Protein AF-A0A662H6H8-F1 (afdb_monomer)

Radius of gyration: 11.81 Å; Cα contacts (8 Å, |Δi|>4): 37; chains: 1; bounding box: 27×18×30 Å

Sequence (45 aa):
MVDEKGERIPLTLVDWSEETGLIELVFLEVGVSTLKLGMKRPGER

Secondary structure (DSSP, 8-state):
---TTPPP----EEEEETTTTEEEE-----SHHHHHHHTPPTT--

Foldseek 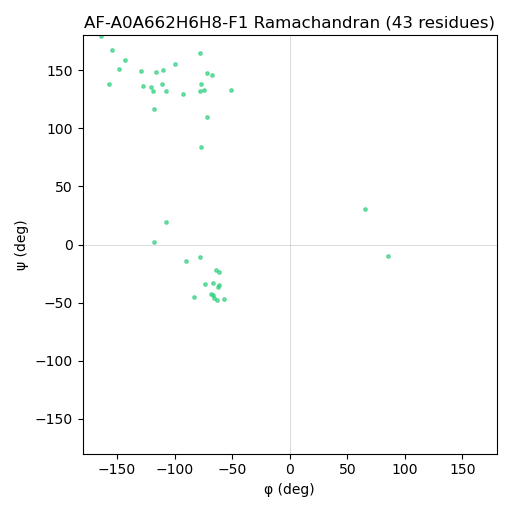3Di:
DLDPPDDDDDWDFPDADPVVRDTDTDDDDPDDRVVSVVPDDPPDD

pLDDT: mean 92.88, std 8.69, range [59.69, 98.44]

Structure (mmCIF, N/CA/C/O backbone):
data_AF-A0A662H6H8-F1
#
_entry.id   AF-A0A662H6H8-F1
#
loop_
_atom_site.group_PDB
_atom_site.id
_atom_site.type_symbol
_atom_site.label_atom_id
_atom_site.label_alt_id
_atom_site.label_comp_id
_atom_site.label_asym_id
_atom_site.label_entity_id
_atom_site.label_seq_id
_atom_site.pdbx_PDB_ins_code
_atom_site.Cartn_x
_atom_site.Cartn_y
_atom_site.Cartn_z
_atom_site.occupancy
_atom_site.B_iso_or_equiv
_atom_site.auth_seq_id
_atom_site.auth_comp_id
_atom_site.auth_asym_id
_atom_site.auth_atom_id
_atom_site.pdbx_PDB_model_num
ATOM 1 N N . MET A 1 1 ? 10.361 1.354 4.511 1.00 59.69 1 MET A N 1
ATOM 2 C CA . MET A 1 1 ? 10.363 2.088 3.236 1.00 59.69 1 MET A CA 1
ATOM 3 C C . MET A 1 1 ? 10.446 1.039 2.138 1.00 59.69 1 MET A C 1
ATOM 5 O O . MET A 1 1 ? 11.159 0.062 2.335 1.00 59.69 1 MET A O 1
ATOM 9 N N . VAL A 1 2 ? 9.698 1.158 1.034 1.00 67.94 2 VAL A N 1
ATOM 10 C CA . VAL A 1 2 ? 9.778 0.155 -0.056 1.00 67.94 2 VAL A CA 1
ATOM 11 C C . VAL A 1 2 ? 11.186 0.111 -0.656 1.00 67.94 2 VAL A C 1
ATOM 13 O O . VAL A 1 2 ? 11.678 -0.961 -0.985 1.00 67.94 2 VAL A O 1
ATOM 16 N N . ASP A 1 3 ? 11.848 1.265 -0.724 1.00 71.75 3 ASP A N 1
ATOM 17 C CA . ASP A 1 3 ? 13.218 1.436 -1.198 1.00 71.75 3 ASP A CA 1
ATOM 18 C C . ASP A 1 3 ? 13.770 2.740 -0.590 1.00 71.75 3 ASP A C 1
ATOM 20 O O . ASP A 1 3 ? 13.041 3.732 -0.548 1.00 71.75 3 ASP A O 1
ATOM 24 N N . GLU A 1 4 ? 15.019 2.768 -0.115 1.00 76.69 4 GLU A N 1
ATOM 25 C CA . GLU A 1 4 ? 15.653 3.995 0.410 1.00 76.69 4 GLU A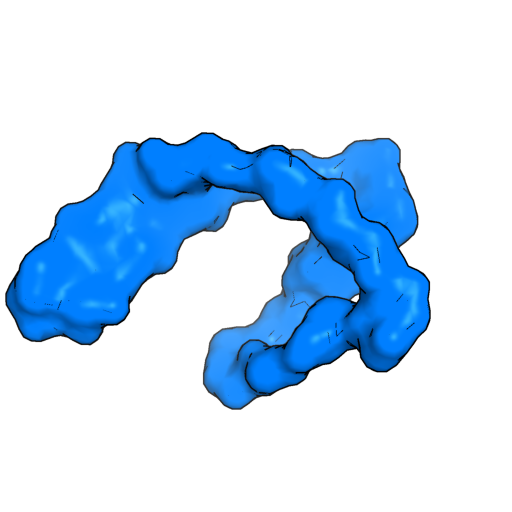 CA 1
ATOM 26 C C . GLU A 1 4 ? 15.774 5.097 -0.655 1.00 76.69 4 GLU A C 1
ATOM 28 O O . GLU A 1 4 ? 15.832 6.281 -0.326 1.00 76.69 4 GLU A O 1
ATOM 33 N N . LYS A 1 5 ? 15.773 4.717 -1.939 1.00 83.50 5 LYS A N 1
ATOM 34 C CA . LYS A 1 5 ? 15.746 5.629 -3.092 1.00 83.50 5 LYS A CA 1
ATOM 35 C C . LYS A 1 5 ? 14.384 5.634 -3.797 1.00 83.50 5 LYS A C 1
ATOM 37 O O . LYS A 1 5 ? 14.301 5.991 -4.970 1.00 83.50 5 LYS A O 1
ATOM 42 N N . GLY A 1 6 ? 13.331 5.187 -3.111 1.00 84.19 6 GLY A N 1
ATOM 43 C CA . GLY A 1 6 ? 11.992 5.049 -3.675 1.00 84.19 6 GLY A CA 1
ATOM 44 C C . GLY A 1 6 ? 11.335 6.385 -4.019 1.00 84.19 6 GLY A C 1
ATOM 45 O O . GLY A 1 6 ? 11.508 7.389 -3.328 1.00 84.19 6 GLY A O 1
ATOM 46 N N . GLU A 1 7 ? 10.539 6.382 -5.084 1.00 91.38 7 GLU A N 1
ATOM 47 C CA . GLU A 1 7 ? 9.680 7.509 -5.448 1.00 91.38 7 GLU A CA 1
ATOM 48 C C . GLU A 1 7 ? 8.405 7.558 -4.587 1.00 91.38 7 GLU A C 1
ATOM 50 O O . GLU A 1 7 ? 8.031 6.590 -3.918 1.00 91.38 7 GLU A O 1
ATOM 55 N N . ARG A 1 8 ? 7.708 8.699 -4.613 1.00 92.56 8 ARG A N 1
ATOM 56 C CA . ARG A 1 8 ? 6.389 8.849 -3.986 1.00 92.56 8 ARG A CA 1
ATOM 57 C C . ARG A 1 8 ? 5.304 8.544 -5.011 1.00 92.56 8 ARG A C 1
ATOM 59 O O . ARG A 1 8 ? 5.285 9.161 -6.071 1.00 92.56 8 ARG A O 1
ATOM 66 N N . ILE A 1 9 ? 4.366 7.675 -4.648 1.00 94.25 9 ILE A N 1
ATOM 67 C CA . ILE A 1 9 ? 3.177 7.373 -5.452 1.00 94.25 9 ILE A CA 1
ATOM 68 C C . ILE A 1 9 ? 1.906 7.707 -4.656 1.00 94.25 9 ILE A C 1
ATOM 70 O O . ILE A 1 9 ? 1.848 7.394 -3.463 1.00 94.25 9 ILE A O 1
ATOM 74 N N . PRO A 1 10 ? 0.900 8.367 -5.257 1.00 96.69 10 PRO A N 1
ATOM 75 C CA . PRO A 1 10 ? -0.396 8.548 -4.617 1.00 96.69 10 PRO A CA 1
ATOM 76 C C . PRO A 1 10 ? -1.206 7.246 -4.694 1.00 96.69 10 PRO A C 1
ATOM 78 O O . PRO A 1 10 ? -1.241 6.598 -5.738 1.00 96.69 10 PRO A O 1
ATOM 81 N N . LEU A 1 11 ? -1.877 6.886 -3.600 1.00 97.44 11 LEU A N 1
ATOM 82 C CA . LEU A 1 11 ? -2.830 5.777 -3.529 1.00 97.44 11 LEU A CA 1
ATOM 83 C C . LEU A 1 11 ? -4.132 6.275 -2.901 1.00 97.44 11 LEU A C 1
ATOM 85 O O . LEU A 1 11 ? -4.116 7.178 -2.062 1.00 97.44 11 LEU A O 1
ATOM 89 N N . THR A 1 12 ? -5.250 5.684 -3.307 1.00 98.06 12 THR A N 1
ATOM 90 C CA . THR A 1 12 ? -6.563 5.993 -2.739 1.00 98.06 12 THR A CA 1
ATOM 91 C C . THR A 1 12 ? -6.721 5.294 -1.391 1.00 98.06 12 THR A C 1
ATOM 93 O O . THR A 1 12 ? -6.472 4.094 -1.291 1.00 98.06 12 THR A O 1
ATOM 96 N N . LEU A 1 13 ? -7.165 6.037 -0.374 1.00 97.56 13 LEU A N 1
ATOM 97 C CA . LEU A 1 13 ? -7.649 5.470 0.884 1.00 97.56 13 LEU A CA 1
ATOM 98 C C . LEU A 1 13 ? -9.001 4.805 0.622 1.00 97.56 13 LEU A C 1
ATOM 100 O O . LEU A 1 13 ? -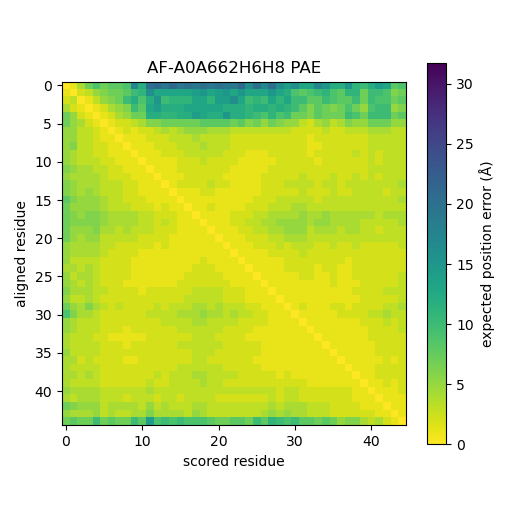9.969 5.504 0.327 1.00 97.56 13 LEU A O 1
ATOM 104 N N . VAL A 1 14 ? -9.040 3.475 0.668 1.00 98.06 14 VAL A N 1
ATOM 105 C CA . VAL A 1 14 ? -10.253 2.711 0.349 1.00 98.06 14 VAL A CA 1
ATOM 106 C C . VAL A 1 14 ? -11.169 2.639 1.562 1.00 98.06 14 VAL A C 1
ATOM 108 O O . VAL A 1 14 ? -12.364 2.884 1.426 1.00 98.06 14 VAL A O 1
ATOM 111 N N . ASP A 1 15 ? -10.598 2.359 2.732 1.00 98.44 15 ASP A N 1
ATOM 112 C CA . ASP A 1 15 ? -11.319 2.312 4.003 1.00 98.44 15 ASP A CA 1
ATOM 113 C C . ASP A 1 15 ? -10.376 2.602 5.184 1.00 98.44 15 ASP A C 1
ATOM 115 O O . ASP A 1 15 ? -9.146 2.605 5.034 1.00 98.44 15 ASP A O 1
ATOM 119 N N . TRP A 1 16 ? -10.939 2.851 6.364 1.00 98.25 16 TRP A N 1
ATOM 120 C CA . TRP A 1 16 ? -10.202 2.967 7.617 1.00 98.25 16 TRP A CA 1
ATOM 121 C C . TRP A 1 16 ? -11.031 2.494 8.814 1.00 98.25 16 TRP A C 1
ATOM 123 O O . TRP A 1 16 ? -12.249 2.631 8.858 1.00 98.25 16 TRP A O 1
ATOM 133 N N . SER A 1 17 ? -10.341 1.989 9.836 1.00 98.38 17 SER A N 1
ATOM 134 C CA . SER A 1 17 ? -10.937 1.637 11.125 1.00 98.38 17 SER A CA 1
ATOM 135 C C . SER A 1 17 ? -10.318 2.476 12.232 1.00 98.38 17 SER A C 1
ATOM 137 O O . SER A 1 17 ? -9.122 2.369 12.516 1.00 98.38 17 SER A O 1
ATOM 139 N N . GLU A 1 18 ? -11.143 3.304 12.875 1.00 97.62 18 GLU A N 1
ATOM 140 C CA . GLU A 1 18 ? -10.729 4.102 14.035 1.00 97.62 18 GLU A CA 1
ATOM 141 C C . GLU A 1 18 ? -10.413 3.225 15.252 1.00 97.62 18 GLU A C 1
ATOM 143 O O . GLU A 1 18 ? -9.498 3.538 16.009 1.00 97.62 18 GLU A O 1
ATOM 148 N N . GLU A 1 19 ? -11.119 2.102 15.414 1.00 98.25 19 GLU A N 1
ATOM 149 C CA . GLU A 1 19 ? -10.918 1.176 16.533 1.00 98.25 19 GLU A CA 1
ATOM 150 C C . GLU A 1 19 ? -9.541 0.507 16.472 1.00 98.25 19 GLU A C 1
ATOM 152 O O . GLU A 1 19 ? -8.827 0.449 17.474 1.00 98.25 19 GLU A O 1
ATOM 157 N N . THR A 1 20 ? -9.141 0.020 15.294 1.00 97.94 20 THR A N 1
ATOM 158 C CA . THR A 1 20 ? -7.848 -0.661 15.127 1.00 97.94 20 THR A CA 1
ATOM 159 C C . THR A 1 20 ? -6.718 0.294 14.746 1.00 97.94 20 THR A C 1
ATOM 161 O O . THR A 1 20 ? -5.553 -0.098 14.787 1.00 97.94 20 THR A O 1
ATOM 164 N N . GLY A 1 21 ? -7.039 1.523 14.327 1.00 97.69 21 GLY A N 1
A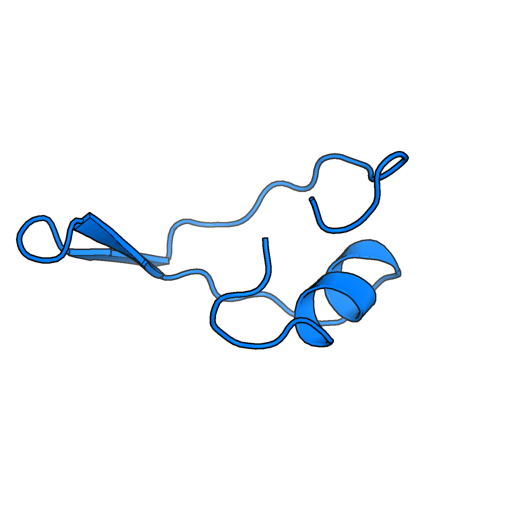TOM 165 C CA . GLY A 1 21 ? -6.078 2.491 13.796 1.00 97.69 21 GLY A CA 1
ATOM 166 C C . GLY A 1 21 ? -5.443 2.054 12.471 1.00 97.69 21 GLY A C 1
ATOM 167 O O . GLY A 1 21 ? -4.282 2.374 12.214 1.00 97.69 21 GLY A O 1
ATOM 168 N N . LEU A 1 22 ? -6.169 1.283 11.651 1.00 97.69 22 LEU A N 1
ATOM 169 C CA . LEU A 1 22 ? -5.672 0.735 10.382 1.00 97.69 22 LEU A CA 1
ATOM 170 C C . LEU A 1 22 ? -6.356 1.402 9.189 1.00 97.69 22 LEU A C 1
ATOM 172 O O . LEU A 1 22 ? -7.518 1.794 9.271 1.00 97.69 22 LEU A O 1
ATOM 176 N N . ILE A 1 23 ? -5.629 1.486 8.075 1.00 98.00 23 ILE A N 1
ATOM 177 C CA . ILE A 1 23 ? -6.156 1.915 6.777 1.00 98.00 23 ILE A CA 1
ATOM 178 C C . ILE A 1 23 ? -6.061 0.774 5.770 1.00 98.00 23 ILE A C 1
ATOM 180 O O . ILE A 1 23 ? -5.112 -0.013 5.815 1.00 98.00 23 ILE A O 1
ATOM 184 N N . GLU A 1 24 ? -7.004 0.726 4.837 1.00 97.88 24 GLU A N 1
ATOM 185 C CA . GLU A 1 24 ? -6.990 -0.201 3.712 1.00 97.88 24 GLU A CA 1
ATOM 186 C C . GLU A 1 24 ? -6.659 0.535 2.412 1.00 97.88 24 GLU A C 1
ATOM 188 O O . GLU A 1 24 ? -7.209 1.594 2.092 1.00 97.88 24 GLU A O 1
ATOM 193 N N . LEU A 1 25 ? -5.727 -0.044 1.657 1.00 97.88 25 LEU A N 1
ATOM 194 C CA . LEU A 1 25 ? -5.283 0.444 0.360 1.00 97.88 25 LEU A CA 1
ATOM 195 C C . LEU A 1 25 ? -5.384 -0.701 -0.645 1.00 97.88 25 LEU A C 1
ATOM 197 O O . LEU A 1 25 ? -4.930 -1.810 -0.370 1.00 97.88 25 LEU A O 1
ATOM 201 N N . VAL A 1 26 ? -5.900 -0.406 -1.836 1.00 97.75 26 VAL A N 1
ATOM 202 C CA . VAL A 1 26 ? -5.907 -1.332 -2.975 1.00 97.75 26 VAL A CA 1
ATOM 203 C C . VAL A 1 26 ? -5.109 -0.704 -4.111 1.00 97.75 26 VAL A C 1
ATOM 205 O O . VAL A 1 26 ? -5.299 0.465 -4.448 1.00 97.75 26 VAL A O 1
ATOM 208 N N . PHE A 1 27 ? -4.198 -1.473 -4.702 1.00 97.62 27 PHE A N 1
ATOM 209 C CA . PHE A 1 27 ? -3.341 -1.025 -5.796 1.00 97.62 27 PHE A CA 1
ATOM 210 C C . PHE A 1 27 ? -3.117 -2.153 -6.809 1.00 97.62 27 PHE A C 1
ATOM 212 O O . PHE A 1 27 ? -3.286 -3.327 -6.492 1.00 97.62 27 PHE A O 1
ATOM 219 N N . LEU A 1 28 ? -2.734 -1.787 -8.034 1.00 98.19 28 LEU A N 1
ATOM 220 C CA . LEU A 1 28 ? -2.436 -2.727 -9.115 1.00 98.19 28 L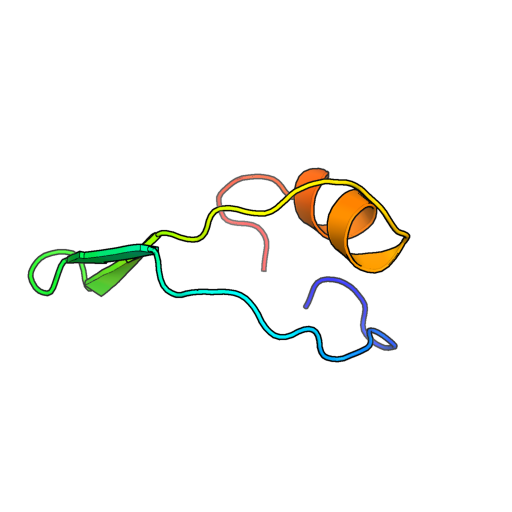EU A CA 1
ATOM 221 C C . LEU A 1 28 ? -0.934 -2.727 -9.436 1.00 98.19 28 LEU A C 1
ATOM 223 O O . LEU A 1 28 ? -0.299 -1.671 -9.521 1.00 98.19 28 LEU A O 1
ATOM 227 N N . GLU A 1 29 ? -0.372 -3.910 -9.664 1.00 97.75 29 GLU A N 1
ATOM 228 C CA . GLU A 1 29 ? 1.024 -4.097 -10.072 1.00 97.75 29 GLU A CA 1
ATOM 229 C C . GLU A 1 29 ? 1.222 -3.773 -11.562 1.00 97.75 29 GLU A C 1
ATOM 231 O O . GLU A 1 29 ? 1.190 -4.643 -12.426 1.00 97.75 29 GLU A O 1
ATOM 236 N N . VAL A 1 30 ? 1.414 -2.489 -11.871 1.00 97.44 30 VAL A N 1
ATOM 23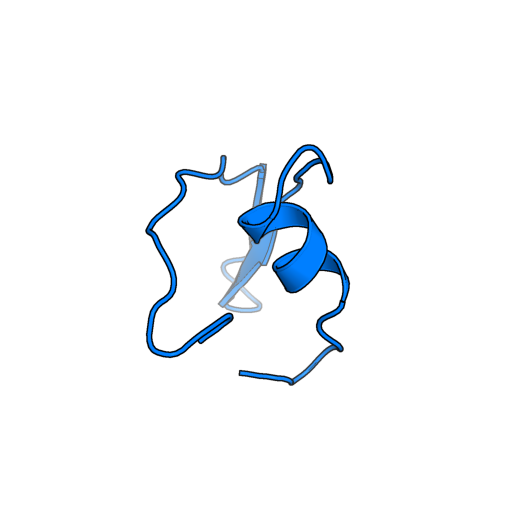7 C CA . VAL A 1 30 ? 1.606 -1.978 -13.245 1.00 97.44 30 VAL A CA 1
ATOM 238 C C . VAL A 1 30 ? 2.956 -1.300 -13.484 1.00 97.44 30 VAL A C 1
ATOM 240 O O . VAL A 1 30 ? 3.208 -0.789 -14.572 1.00 97.44 30 VAL A O 1
ATOM 243 N N . GLY A 1 31 ? 3.835 -1.261 -12.483 1.00 95.69 31 GLY A N 1
ATOM 244 C CA . GLY A 1 31 ? 5.131 -0.600 -12.593 1.00 95.69 31 GLY A CA 1
ATOM 245 C C . GLY A 1 31 ? 6.101 -1.010 -11.492 1.00 95.69 31 GLY A C 1
ATOM 246 O O . GLY A 1 31 ? 5.767 -1.797 -10.609 1.00 95.69 31 GLY A O 1
ATOM 247 N N . VAL A 1 32 ? 7.316 -0.456 -11.536 1.00 94.69 32 VAL A N 1
ATOM 248 C CA . VAL A 1 32 ? 8.412 -0.829 -10.622 1.00 94.69 32 VAL A CA 1
ATOM 249 C C . VAL A 1 32 ? 8.014 -0.648 -9.156 1.00 94.69 32 VAL A C 1
ATOM 251 O O . VAL A 1 32 ? 8.230 -1.546 -8.345 1.00 94.69 32 VAL A O 1
ATOM 254 N N . SER A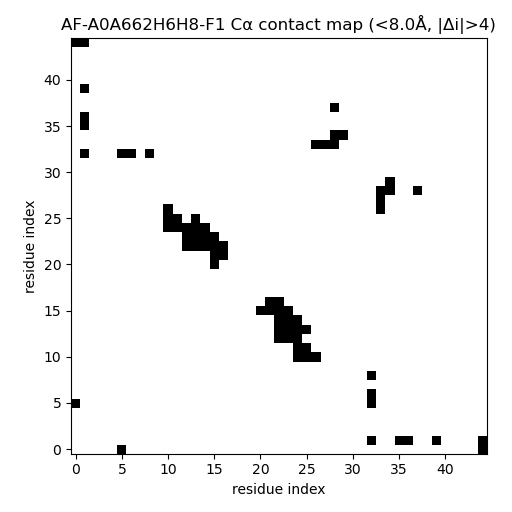 1 33 ? 7.413 0.492 -8.814 1.00 94.25 33 SER A N 1
ATOM 255 C CA . SER A 1 33 ? 7.056 0.820 -7.431 1.00 94.25 33 SER A CA 1
ATOM 256 C C . SER A 1 33 ? 5.933 -0.063 -6.885 1.00 94.25 33 SER A C 1
ATOM 258 O O . SER A 1 33 ? 6.038 -0.547 -5.759 1.00 94.25 33 SER A O 1
ATOM 260 N N . THR A 1 34 ? 4.891 -0.333 -7.677 1.00 95.75 34 THR A N 1
ATOM 261 C CA . THR A 1 34 ? 3.774 -1.184 -7.241 1.00 95.75 34 THR A CA 1
ATOM 262 C C . THR A 1 34 ? 4.149 -2.662 -7.196 1.00 95.75 34 THR A C 1
ATOM 264 O O . THR A 1 34 ? 3.742 -3.339 -6.259 1.00 95.75 34 THR A O 1
ATOM 267 N N . LEU A 1 35 ? 5.012 -3.141 -8.100 1.00 96.12 35 LEU A N 1
ATOM 268 C CA . LEU A 1 35 ? 5.564 -4.499 -8.036 1.00 96.12 35 LEU A CA 1
ATOM 269 C C . LEU A 1 35 ? 6.408 -4.708 -6.767 1.00 96.12 35 LEU A C 1
ATOM 271 O O . LEU A 1 35 ? 6.221 -5.679 -6.040 1.00 96.12 35 LEU A O 1
ATOM 275 N N . LYS A 1 36 ? 7.318 -3.773 -6.457 1.00 94.38 36 LYS A N 1
ATOM 276 C CA . LYS A 1 36 ? 8.126 -3.839 -5.225 1.00 94.38 36 LYS A CA 1
ATOM 277 C C . LYS A 1 36 ? 7.261 -3.779 -3.964 1.00 94.38 36 LYS A C 1
ATOM 279 O O . LYS A 1 36 ? 7.587 -4.432 -2.976 1.00 94.38 36 LYS A O 1
ATOM 284 N N . LEU A 1 37 ? 6.181 -2.995 -3.983 1.00 94.75 37 LEU A N 1
ATOM 285 C 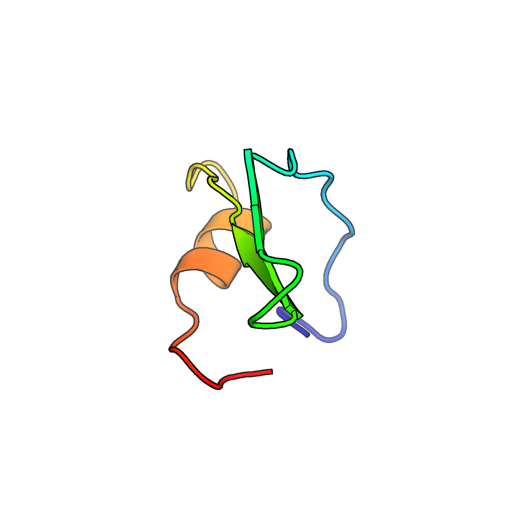CA . LEU A 1 37 ? 5.236 -2.925 -2.869 1.00 94.75 37 LEU A CA 1
ATOM 286 C C . LEU A 1 37 ? 4.485 -4.253 -2.679 1.00 94.75 37 LEU A C 1
ATOM 288 O O . LEU A 1 37 ? 4.388 -4.715 -1.546 1.00 94.75 37 LEU A O 1
ATOM 292 N N . GLY A 1 38 ? 4.023 -4.887 -3.761 1.00 95.44 38 GLY A N 1
ATOM 293 C CA . GLY A 1 38 ? 3.331 -6.183 -3.718 1.00 95.44 38 GLY A CA 1
ATOM 294 C C . GLY A 1 38 ? 4.189 -7.350 -3.212 1.00 95.44 38 GLY A C 1
ATOM 295 O O . GLY A 1 38 ? 3.667 -8.322 -2.676 1.00 95.44 38 GLY A O 1
ATOM 296 N N . MET A 1 39 ? 5.518 -7.229 -3.286 1.00 95.31 39 MET A N 1
ATOM 297 C CA . MET A 1 39 ? 6.456 -8.220 -2.741 1.00 95.31 39 MET A CA 1
ATOM 298 C C . MET A 1 39 ? 6.651 -8.140 -1.216 1.00 95.31 39 MET A C 1
ATOM 300 O O . MET A 1 39 ? 7.283 -9.034 -0.646 1.00 95.31 39 MET A O 1
ATOM 304 N N . LYS A 1 40 ? 6.160 -7.092 -0.538 1.00 94.19 40 LYS A N 1
ATOM 305 C CA . LYS A 1 40 ? 6.309 -6.960 0.921 1.00 94.19 40 LYS A CA 1
ATOM 306 C C . LYS A 1 40 ? 5.434 -7.952 1.675 1.00 94.19 40 LYS A C 1
ATOM 308 O O . LYS A 1 40 ? 4.314 -8.262 1.277 1.00 94.19 40 LYS A O 1
ATOM 313 N N . ARG A 1 41 ? 5.932 -8.399 2.827 1.00 95.06 41 ARG A N 1
ATOM 314 C CA . ARG A 1 41 ? 5.184 -9.280 3.735 1.00 95.06 41 ARG A CA 1
ATOM 315 C C . ARG A 1 41 ? 4.564 -8.501 4.898 1.00 95.06 41 ARG A C 1
ATOM 317 O O . ARG A 1 41 ? 5.095 -7.457 5.285 1.00 95.06 41 ARG A O 1
ATOM 324 N N . PRO A 1 42 ? 3.474 -9.009 5.504 1.00 95.06 42 PRO A N 1
ATOM 325 C CA . PRO A 1 42 ? 2.901 -8.410 6.704 1.00 95.06 42 PRO A CA 1
ATOM 326 C C . PRO A 1 42 ? 3.953 -8.188 7.799 1.00 95.06 42 PRO A C 1
ATOM 328 O O . PRO A 1 42 ? 4.754 -9.074 8.094 1.00 95.06 42 PRO A O 1
ATOM 331 N N . GLY A 1 43 ? 3.950 -6.994 8.396 1.00 92.69 43 GLY A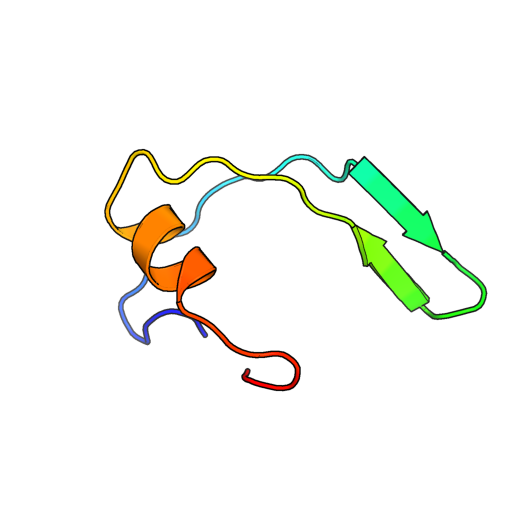 N 1
ATOM 332 C CA . GLY A 1 43 ? 4.902 -6.591 9.438 1.00 92.69 43 GLY A CA 1
ATOM 333 C C . GLY A 1 43 ? 6.229 -6.016 8.925 1.00 92.69 43 GLY A C 1
ATOM 334 O O . GLY A 1 43 ? 6.981 -5.446 9.716 1.00 92.69 43 GLY A O 1
ATOM 335 N N . GLU A 1 44 ? 6.520 -6.101 7.624 1.00 91.25 44 GLU A N 1
ATOM 336 C CA . GLU A 1 44 ? 7.702 -5.459 7.048 1.00 91.25 44 GLU A CA 1
ATOM 337 C C . GLU A 1 44 ? 7.506 -3.947 6.932 1.00 91.25 44 GLU A C 1
ATOM 339 O O . GLU A 1 44 ? 6.485 -3.464 6.441 1.00 91.25 44 GLU A O 1
ATOM 344 N N . ARG A 1 45 ? 8.519 -3.192 7.368 1.00 78.31 45 ARG A N 1
ATOM 345 C CA . ARG A 1 45 ? 8.522 -1.731 7.276 1.00 78.31 45 ARG A CA 1
ATOM 346 C C . ARG A 1 45 ? 9.024 -1.221 5.940 1.00 78.31 45 ARG A C 1
ATOM 348 O O . ARG A 1 45 ? 9.927 -1.807 5.305 1.00 78.31 45 ARG A O 1
#

Mean predicted aligned error: 3.36 Å

Solvent-accessible surface area (backbone atoms only — not comparable to full-atom values): 3191 Å² total; per-residue (Å²): 90,92,42,100,86,56,83,90,77,92,75,62,80,71,49,72,39,83,90,80,72,45,74,40,74,74,85,72,76,81,47,74,69,42,43,55,52,70,71,60,56,93,92,66,97